Protein 6MRR (pdb70)

Secondary structure (DSSP, 8-state):
---HHHHHHHHHHHHHHHHHT---EEEEEETTEEEEEES---HHHHHHHHHHHHHHHHTT-EEEEEE-

Sequence (68 aa):
GWSTELEKHREELKKEFLKKEGITNVEIRIDNGRLEVRVEGGTEERLKRFLEELRQKLEKKGYTVDDIKIE

Structure (mmCIF, N/CA/C/O backbone):
data_6MRR
#
_entry.id   6MRR
#
_cell.length_a   24.045
_cell.length_b   43.584
_cell.length_c   29.276
_cell.angle_alpha   90.00
_cell.angle_beta   99.00
_cell.angle_gamma   90.00
#
_symmetry.space_group_name_H-M   'P 1 21 1'
#
loop_
_entity.id
_entity.type
_entity.pdbx_description
1 polymer Foldit1
2 water water
#
loop_
_atom_site.group_PDB
_atom_site.id
_atom_site.type_symbol
_atom_site.label_atom_id
_atom_site.label_alt_id
_atom_site.label_comp_id
_atom_site.label_asym_id
_atom_site.label_entity_id
_atom_site.label_seq_id
_atom_site.pdbx_PDB_ins_code
_atom_site.Cartn_x
_atom_site.Cartn_y
_atom_site.Cartn_z
_atom_site.occupancy
_atom_site.B_iso_or_equiv
_atom_site.auth_seq_id
_atom_site.auth_comp_id
_atom_site.auth_asym_id
_atom_site.auth_atom_id
_atom_site.pdbx_PDB_model_num
ATOM 1 N N . GLY A 1 1 ? -15.113 4.641 12.533 1.00 27.22 1 GLY A N 1
ATOM 2 C CA . GLY A 1 1 ? -15.455 3.353 11.854 1.00 28.17 1 GLY A CA 1
ATOM 3 C C . GLY A 1 1 ? -14.525 3.068 10.696 1.00 27.96 1 GLY A C 1
ATOM 4 O O . GLY A 1 1 ? -14.897 2.519 9.662 1.00 32.98 1 GLY A O 1
ATOM 10 N N . TRP A 1 2 ? -13.275 3.420 10.930 1.00 22.10 2 TRP A N 1
ATOM 11 C CA . TRP A 1 2 ? -12.239 3.522 9.924 1.00 17.82 2 TRP A CA 1
ATOM 12 C C . TRP A 1 2 ? -11.128 2.581 10.337 1.00 14.37 2 TRP A C 1
ATOM 13 O O . TRP A 1 2 ? -10.680 2.634 11.485 1.00 15.93 2 TRP A O 1
ATOM 34 N N . SER A 1 3 ? -10.741 1.675 9.445 1.00 13.84 3 SER A N 1
ATOM 35 C CA . SER A 1 3 ? -9.735 0.662 9.740 1.00 12.56 3 SER A CA 1
ATOM 36 C C . SER A 1 3 ? -8.423 1.057 9.074 1.00 13.48 3 SER A C 1
ATOM 37 O O . SER A 1 3 ? -8.304 0.991 7.855 1.00 11.86 3 SER A O 1
ATOM 45 N N . THR A 1 4 ? -7.432 1.448 9.871 1.00 13.28 4 THR A N 1
ATOM 46 C CA . THR A 1 4 ? -6.128 1.800 9.322 1.00 15.49 4 THR A CA 1
ATOM 47 C C . THR A 1 4 ? -5.594 0.705 8.401 1.00 12.25 4 THR A C 1
ATOM 48 O O . THR A 1 4 ? -5.143 0.977 7.279 1.00 13.31 4 THR A O 1
ATOM 59 N N . GLU A 1 5 ? -5.644 -0.548 8.854 1.00 12.22 5 GLU A N 1
ATOM 60 C CA . GLU A 1 5 ? -5.074 -1.624 8.054 1.00 12.49 5 GLU A CA 1
ATOM 61 C C . GLU A 1 5 ? -5.884 -1.859 6.782 1.00 10.43 5 GLU A C 1
ATOM 62 O O . GLU A 1 5 ? -5.323 -1.971 5.685 1.00 10.52 5 GLU A O 1
ATOM 74 N N . LEU A 1 6 ? -7.205 -1.960 6.899 1.00 10.13 6 LEU A N 1
ATOM 75 C CA . LEU A 1 6 ? -7.991 -2.219 5.697 1.00 9.72 6 LEU A CA 1
ATOM 76 C C . LEU A 1 6 ? -7.943 -1.043 4.732 1.00 9.72 6 LEU A C 1
ATOM 77 O O . LEU A 1 6 ? -8.000 -1.245 3.513 1.00 9.94 6 LEU A O 1
ATOM 93 N N . GLU A 1 7 ? -7.793 0.183 5.237 1.00 10.13 7 GLU A N 1
ATOM 94 C CA . GLU A 1 7 ? -7.623 1.317 4.337 1.00 11.17 7 GLU A CA 1
ATOM 95 C C . GLU A 1 7 ? -6.325 1.210 3.548 1.00 10.11 7 GLU A C 1
ATOM 96 O O . GLU A 1 7 ? -6.273 1.603 2.377 1.00 11.22 7 GLU A O 1
ATOM 108 N N . LYS A 1 8 ? 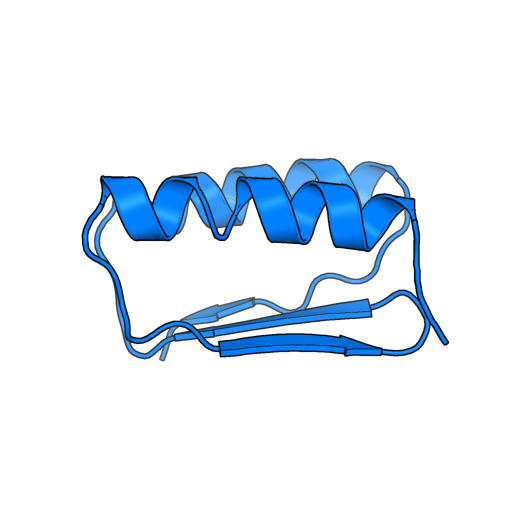-5.260 0.685 4.162 1.00 10.27 8 LYS A N 1
ATOM 109 C CA . LYS A 1 8 ? -4.025 0.475 3.411 1.00 12.10 8 LYS A CA 1
ATOM 110 C C . LYS A 1 8 ? -4.256 -0.489 2.257 1.00 10.95 8 LYS A C 1
ATOM 111 O O . LYS A 1 8 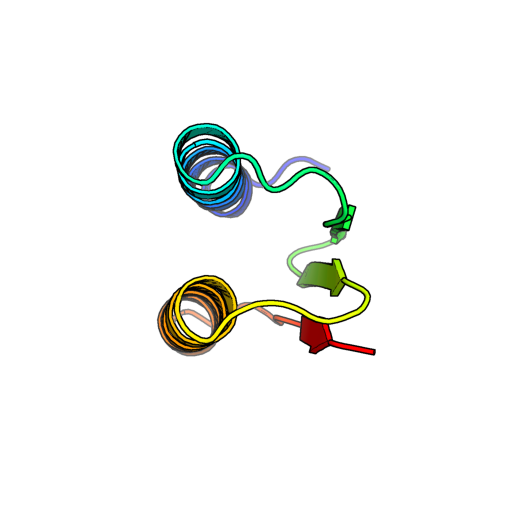? -3.814 -0.247 1.129 1.00 11.75 8 LYS A O 1
ATOM 130 N N . HIS A 1 9 ? -4.958 -1.588 2.516 1.00 10.08 9 HIS A N 1
ATOM 131 C CA . HIS A 1 9 ? -5.233 -2.549 1.457 1.00 10.07 9 HIS A CA 1
ATOM 132 C C . HIS A 1 9 ? -6.223 -2.003 0.447 1.00 8.89 9 HIS A C 1
ATOM 133 O O . HIS A 1 9 ? -6.118 -2.310 -0.740 1.00 10.04 9 HIS A O 1
ATOM 147 N N . ARG A 1 10 ? -7.177 -1.190 0.885 1.00 9.53 10 ARG A N 1
ATOM 148 C CA . ARG A 1 10 ? -8.065 -0.527 -0.059 1.00 9.72 10 ARG A CA 1
ATOM 149 C C . ARG A 1 10 ? -7.273 0.337 -1.032 1.00 9.67 10 ARG A C 1
ATOM 150 O O . ARG A 1 10 ? -7.536 0.331 -2.241 1.00 10.33 10 ARG A O 1
ATOM 171 N N . GLU A 1 11 ? -6.291 1.085 -0.528 1.00 10.01 11 GLU A N 1
ATOM 172 C CA . GLU A 1 11 ? -5.465 1.902 -1.408 1.00 11.02 11 GLU A CA 1
ATOM 173 C C . GLU A 1 11 ? -4.696 1.044 -2.401 1.00 10.10 11 GLU A C 1
ATOM 174 O O . GLU A 1 11 ? -4.583 1.398 -3.577 1.00 11.33 11 GLU A O 1
ATOM 183 N N . GLU A 1 12 ? -4.142 -0.079 -1.945 1.00 9.95 12 GLU A N 1
ATOM 184 C CA . GLU A 1 12 ? -3.396 -0.941 -2.853 1.00 11.29 12 GLU A CA 1
ATOM 185 C C . GLU A 1 12 ? -4.311 -1.534 -3.911 1.00 9.89 12 GLU A C 1
ATOM 186 O O . GLU A 1 12 ? -3.940 -1.609 -5.083 1.00 10.24 12 GLU A O 1
ATOM 198 N N . LEU A 1 13 ? -5.518 -1.938 -3.517 1.00 8.96 13 LEU A N 1
ATOM 199 C CA . LEU A 1 13 ? -6.467 -2.459 -4.490 1.00 9.48 13 LEU A CA 1
ATOM 200 C C . LEU A 1 13 ? -6.855 -1.387 -5.493 1.00 9.36 13 LEU A C 1
ATOM 201 O O . LEU A 1 13 ? -6.892 -1.646 -6.703 1.00 9.71 13 LEU A O 1
ATOM 217 N N A LYS A 1 14 ? -7.137 -0.170 -5.019 0.81 9.32 14 LYS A N 1
ATOM 218 N N B LYS A 1 14 ? -7.130 -0.168 -5.028 0.19 10.31 14 LYS A N 1
ATOM 219 C CA A LYS A 1 14 ? -7.527 0.902 -5.927 0.81 9.07 14 LYS A CA 1
ATOM 220 C CA B LYS A 1 14 ? -7.539 0.884 -5.952 0.19 12.21 14 LYS A CA 1
ATOM 221 C C A LYS A 1 14 ? -6.396 1.250 -6.885 0.81 8.75 14 LYS A C 1
ATOM 222 C C B LYS A 1 14 ? -6.400 1.314 -6.870 0.19 10.32 14 LYS A C 1
ATOM 223 O O A LYS A 1 14 ? -6.638 1.550 -8.059 0.81 9.21 14 LYS A O 1
ATOM 224 O O B LYS A 1 14 ? -6.650 1.741 -8.002 0.19 10.19 14 LYS A O 1
ATOM 261 N N . GLU A 1 15 ? -5.151 1.232 -6.404 1.00 9.32 15 GLU A N 1
ATOM 262 C CA . GLU A 1 15 ? -4.022 1.506 -7.283 1.00 10.63 15 GLU A CA 1
ATOM 263 C C . GLU A 1 15 ? -3.907 0.448 -8.373 1.00 10.10 15 GLU A C 1
ATOM 264 O O . GLU A 1 15 ? -3.651 0.780 -9.537 1.00 10.45 15 GLU A O 1
ATOM 276 N N . PHE A 1 16 ? -4.087 -0.835 -8.020 1.00 10.10 16 PHE A N 1
ATOM 277 C CA . PHE A 1 16 ? -4.098 -1.901 -9.020 1.00 10.05 16 PHE A CA 1
ATOM 278 C C . PHE A 1 16 ? -5.226 -1.690 -10.026 1.00 9.41 16 PHE A C 1
ATOM 279 O O . PHE A 1 16 ? -5.010 -1.776 -11.239 1.00 10.08 16 PHE A O 1
ATOM 296 N N . LEU A 1 17 ? -6.444 -1.411 -9.542 1.00 9.02 17 LEU A N 1
ATOM 297 C CA . LEU A 1 17 ? -7.565 -1.214 -10.455 1.00 9.03 17 LEU A CA 1
ATOM 298 C C . LEU A 1 17 ? -7.297 -0.052 -11.400 1.00 9.44 17 LEU A C 1
ATOM 299 O O . LEU A 1 17 ? -7.634 -0.111 -12.591 1.00 9.98 17 LEU A O 1
ATOM 315 N N . LYS A 1 18 ? -6.711 1.026 -10.874 1.00 9.59 18 LYS A N 1
ATOM 316 C CA . LYS A 1 18 ? -6.381 2.179 -11.705 1.00 10.00 18 LYS A CA 1
ATOM 317 C C . LYS A 1 18 ? -5.369 1.804 -12.788 1.00 10.68 18 LYS A C 1
ATOM 318 O O . LYS A 1 18 ? -5.549 2.134 -13.966 1.00 12.57 18 LYS A O 1
ATOM 337 N N . LYS A 1 19 ? -4.295 1.105 -12.410 1.00 10.68 19 LYS A N 1
ATOM 338 C CA . LYS A 1 19 ? -3.302 0.671 -13.388 1.00 12.01 19 LYS A CA 1
ATOM 339 C C . LYS A 1 19 ? -3.949 -0.183 -14.469 1.00 10.88 19 LYS A C 1
ATOM 340 O O . LYS A 1 19 ? -3.596 -0.085 -15.651 1.00 11.12 19 LYS A O 1
ATOM 359 N N . GLU A 1 20 ? -4.894 -1.039 -14.080 1.00 10.44 20 GLU A N 1
ATOM 360 C CA . GLU A 1 20 ? -5.533 -1.961 -15.007 1.00 10.52 20 GLU A CA 1
ATOM 361 C C . GLU A 1 20 ? -6.661 -1.332 -15.813 1.00 9.61 20 GLU A C 1
ATOM 362 O O . GLU A 1 20 ? -7.156 -1.972 -16.745 1.00 10.65 20 GLU A O 1
ATOM 374 N N . GLY A 1 21 ? -7.091 -0.121 -15.482 1.00 9.86 21 GLY A N 1
ATOM 375 C CA . GLY A 1 21 ? -8.251 0.462 -16.125 1.00 10.97 21 GLY A CA 1
ATOM 376 C C . GLY A 1 21 ? -9.553 -0.226 -15.794 1.00 11.00 21 GLY A C 1
ATOM 377 O O . GLY A 1 21 ? -10.461 -0.263 -16.626 1.00 13.50 21 GLY A O 1
ATOM 381 N N . ILE A 1 22 ? -9.668 -0.781 -14.596 1.00 9.58 22 ILE A N 1
ATOM 382 C CA . ILE A 1 22 ? -10.865 -1.492 -14.176 1.00 10.02 22 ILE A CA 1
ATOM 383 C C . ILE A 1 22 ? -11.707 -0.553 -13.334 1.00 10.43 22 ILE A C 1
ATOM 384 O O . ILE A 1 22 ? -11.246 -0.047 -12.305 1.00 11.36 22 ILE A O 1
ATOM 400 N N . THR A 1 23 ? -12.955 -0.348 -13.741 1.00 11.08 23 THR A N 1
ATOM 401 C CA . THR A 1 23 ? -13.808 0.635 -13.093 1.00 13.47 23 THR A CA 1
ATOM 402 C C . THR A 1 23 ? -15.118 0.051 -12.584 1.00 13.42 23 THR A C 1
ATOM 403 O O . THR A 1 23 ? -15.961 0.814 -12.103 1.00 18.54 23 THR A O 1
ATOM 414 N N . ASN A 1 24 ? -15.301 -1.272 -12.622 1.00 10.89 24 ASN A N 1
ATOM 415 C CA . ASN A 1 24 ? -16.571 -1.877 -12.233 1.00 12.21 24 ASN A CA 1
ATOM 416 C C . ASN A 1 24 ? -16.509 -2.642 -10.910 1.00 12.66 24 ASN A C 1
ATOM 417 O O . ASN A 1 24 ? -17.363 -3.495 -10.656 1.00 15.81 24 ASN A O 1
ATOM 428 N N . VAL A 1 25 ? -15.546 -2.334 -10.044 1.00 12.75 25 VAL A N 1
ATOM 429 C CA . VAL A 1 25 ? -15.400 -3.010 -8.758 1.00 12.44 25 VAL A CA 1
ATOM 430 C C . VAL A 1 25 ? -15.935 -2.111 -7.648 1.00 11.70 25 VAL A C 1
ATOM 431 O O . VAL A 1 25 ? -15.586 -0.928 -7.571 1.00 15.48 25 VAL A O 1
ATOM 444 N N . GLU A 1 26 ? -16.758 -2.673 -6.770 1.00 10.84 26 GLU A N 1
ATOM 445 C CA . GLU A 1 26 ? -17.257 -1.959 -5.603 1.00 12.34 26 GLU A CA 1
ATOM 446 C C . GLU A 1 26 ? -16.587 -2.519 -4.359 1.00 10.00 26 GLU A C 1
ATOM 447 O O . GLU A 1 26 ? -16.440 -3.737 -4.225 1.00 11.61 26 GLU A O 1
ATOM 459 N N . ILE A 1 27 ? -16.165 -1.622 -3.469 1.00 9.95 27 ILE A N 1
ATOM 460 C CA . ILE A 1 27 ? -15.423 -1.976 -2.265 1.00 9.91 27 ILE A CA 1
ATOM 461 C C . ILE A 1 27 ? -16.155 -1.378 -1.072 1.00 9.76 27 ILE A C 1
ATOM 462 O O . ILE A 1 27 ? -16.472 -0.181 -1.077 1.00 11.49 27 ILE A O 1
ATOM 478 N N . ARG A 1 28 ? -16.378 -2.183 -0.036 1.00 9.33 28 ARG A N 1
ATOM 479 C CA . ARG A 1 28 ? -16.955 -1.707 1.214 1.00 9.97 28 ARG A CA 1
ATOM 480 C C . ARG A 1 28 ? -16.124 -2.248 2.369 1.00 10.17 28 ARG A C 1
ATOM 481 O O . ARG A 1 28 ? -15.638 -3.382 2.317 1.00 11.31 28 ARG A O 1
ATOM 502 N N . ILE A 1 29 ? -15.967 -1.433 3.409 1.00 10.32 29 ILE A N 1
ATOM 503 C CA . ILE A 1 29 ? -15.316 -1.837 4.653 1.00 11.01 29 ILE A CA 1
ATOM 504 C C . ILE A 1 29 ? -16.312 -1.604 5.773 1.00 12.38 29 ILE A C 1
ATOM 505 O O . ILE A 1 29 ? -16.864 -0.507 5.887 1.00 14.43 29 ILE A O 1
ATOM 521 N N . ASP A 1 30 ? -16.551 -2.631 6.580 1.00 12.69 30 ASP A N 1
ATOM 522 C CA . ASP A 1 30 ? -17.596 -2.568 7.598 1.00 15.88 30 ASP A CA 1
ATOM 523 C C . ASP A 1 30 ? -17.173 -3.420 8.787 1.00 13.14 30 ASP A C 1
ATOM 524 O O . ASP A 1 30 ? -17.148 -4.645 8.685 1.00 13.19 30 ASP A O 1
ATOM 533 N N . ASN A 1 31 ? -16.843 -2.780 9.914 1.00 13.08 31 ASN A N 1
ATOM 534 C CA . ASN A 1 31 ? -16.558 -3.484 11.165 1.00 12.43 31 ASN A CA 1
ATOM 535 C C . ASN A 1 31 ? -15.579 -4.644 10.974 1.00 12.77 31 ASN A C 1
ATOM 536 O O . ASN A 1 31 ? -15.802 -5.764 11.436 1.00 13.76 31 ASN A O 1
ATOM 547 N N . GLY A 1 32 ? -14.464 -4.361 10.300 1.00 13.69 32 GLY A N 1
ATOM 548 C CA . GLY A 1 32 ? -13.399 -5.329 10.144 1.00 15.54 32 GLY A CA 1
ATOM 549 C C . GLY A 1 32 ? -13.570 -6.281 8.988 1.00 15.15 32 GLY A C 1
ATOM 550 O O . GLY A 1 32 ? -12.747 -7.189 8.815 1.00 16.47 32 GLY A O 1
ATOM 554 N N . ARG A 1 33 ? -14.612 -6.107 8.198 1.00 13.23 33 ARG A N 1
ATOM 555 C CA . ARG A 1 33 ? -14.870 -6.942 7.044 1.00 13.13 33 ARG A CA 1
ATOM 556 C C . ARG A 1 33 ? -14.622 -6.128 5.784 1.00 11.44 33 ARG A C 1
ATOM 557 O O . ARG A 1 33 ? -15.045 -4.971 5.688 1.00 12.43 33 ARG A O 1
ATOM 578 N N . LEU A 1 34 ? -13.921 -6.735 4.835 1.00 9.46 34 LEU A N 1
ATOM 579 C CA . LEU A 1 34 ? -13.720 -6.182 3.503 1.00 9.73 34 LEU A CA 1
ATOM 580 C C . LEU A 1 34 ? -14.640 -6.920 2.547 1.00 9.64 34 LEU A C 1
ATOM 581 O O . LEU A 1 34 ? -14.627 -8.155 2.491 1.00 11.47 34 LEU A O 1
ATOM 597 N N . GLU A 1 35 ? -15.439 -6.161 1.804 1.00 9.77 35 GLU A N 1
ATOM 598 C CA . GLU A 1 35 ? -16.342 -6.715 0.811 1.00 10.87 35 GLU A CA 1
ATOM 599 C C . GLU A 1 35 ? -15.981 -6.143 -0.547 1.00 10.66 35 GLU A C 1
ATOM 600 O O . GLU A 1 35 ? -15.862 -4.925 -0.694 1.00 12.48 35 GLU A O 1
ATOM 612 N N . VAL A 1 36 ? -15.834 -7.017 -1.536 1.00 10.53 36 VAL A N 1
ATOM 613 C CA . VAL A 1 36 ? -15.531 -6.620 -2.905 1.00 10.91 36 VAL A CA 1
ATOM 614 C C . VAL A 1 36 ? -16.543 -7.305 -3.811 1.00 11.58 36 VAL A C 1
ATOM 615 O O . VAL A 1 36 ? -16.720 -8.526 -3.736 1.00 14.19 36 VAL A O 1
ATOM 628 N N . ARG A 1 37 ? -17.223 -6.523 -4.647 1.00 11.09 37 ARG A N 1
ATOM 629 C CA . ARG A 1 37 ? -18.170 -7.079 -5.604 1.00 10.80 37 ARG A CA 1
ATOM 630 C C . ARG A 1 37 ? -17.806 -6.597 -6.999 1.00 10.36 37 ARG A C 1
ATOM 631 O O . ARG A 1 37 ? -17.604 -5.400 -7.224 1.00 11.18 37 ARG A O 1
ATOM 652 N N . VAL A 1 38 ? -17.770 -7.513 -7.955 1.00 10.04 38 VAL A N 1
ATOM 653 C CA . VAL A 1 38 ? -17.534 -7.115 -9.330 1.00 11.80 38 VAL A CA 1
ATOM 654 C C . VAL A 1 38 ? -18.266 -8.076 -10.237 1.00 11.18 38 VAL A C 1
ATOM 655 O O . VAL A 1 38 ? -18.383 -9.265 -9.953 1.00 13.75 38 VAL A O 1
ATOM 668 N N . GLU A 1 39 ? -18.767 -7.543 -11.345 1.00 14.72 39 GLU A N 1
ATOM 669 C CA . GLU A 1 39 ? -19.369 -8.381 -12.371 1.00 17.37 39 GLU A CA 1
ATOM 670 C C . GLU A 1 39 ? -18.258 -8.767 -13.326 1.00 19.57 39 GLU A C 1
ATOM 671 O O . GLU A 1 39 ? -17.930 -8.033 -14.267 1.00 24.29 39 GLU A O 1
ATOM 683 N N . GLY A 1 40 ? -17.695 -9.931 -13.085 1.00 20.32 40 GLY A N 1
ATOM 684 C CA . GLY A 1 40 ? -16.730 -10.481 -13.989 1.00 19.36 40 GLY A CA 1
ATOM 685 C C . GLY A 1 40 ? -15.430 -9.727 -13.946 1.00 17.06 40 GLY A C 1
ATOM 686 O O . GLY A 1 40 ? -15.345 -8.577 -13.499 1.00 20.04 40 GLY A O 1
ATOM 690 N N . GLY A 1 41 ? -14.398 -10.398 -14.406 1.00 16.12 41 GLY A N 1
ATOM 691 C CA . GLY A 1 41 ? -13.092 -9.792 -14.467 1.00 15.91 41 GLY A CA 1
ATOM 692 C C . GLY A 1 41 ? -12.137 -10.730 -15.157 1.00 13.50 41 GLY A C 1
ATOM 693 O O . GLY A 1 41 ? -12.441 -11.902 -15.409 1.00 16.58 41 GLY A O 1
ATOM 697 N N . THR A 1 42 ? -10.967 -10.184 -15.446 1.00 11.82 42 THR A N 1
ATOM 698 C CA . THR A 1 42 ? -9.913 -10.939 -16.082 1.00 11.77 42 THR A CA 1
ATOM 699 C C . THR A 1 42 ? -9.201 -11.812 -15.060 1.00 11.11 42 THR A C 1
ATOM 700 O O . THR A 1 42 ? -9.352 -11.668 -13.836 1.00 10.32 42 THR A O 1
ATOM 711 N N A GLU A 1 43 ? -8.395 -12.722 -15.590 0.64 10.59 43 GLU A N 1
ATOM 712 N N B GLU A 1 43 ? -8.380 -12.722 -15.585 0.36 11.45 43 GLU A N 1
ATOM 713 C CA A GLU A 1 43 ? -7.519 -13.504 -14.741 0.64 11.39 43 GLU A CA 1
ATOM 714 C CA B GLU A 1 43 ? -7.510 -13.516 -14.730 0.36 12.33 43 GLU A CA 1
ATOM 715 C C A GLU A 1 43 ? -6.628 -12.616 -13.888 0.64 9.69 43 GLU A C 1
ATOM 716 C C B GLU A 1 43 ? -6.591 -12.634 -13.896 0.36 10.66 43 GLU A C 1
ATOM 717 O O A GLU A 1 43 ? -6.320 -12.970 -12.748 0.64 9.69 43 GLU A O 1
ATOM 718 O O B GLU A 1 43 ? -6.214 -13.017 -12.783 0.36 10.46 43 GLU A O 1
ATOM 735 N N . ARG A 1 44 ? -6.205 -11.462 -14.409 1.00 10.46 44 ARG A N 1
ATOM 73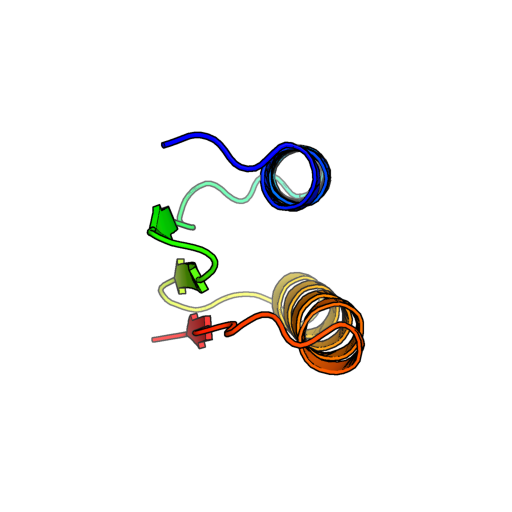6 C CA . ARG A 1 44 ? -5.339 -10.574 -13.637 1.00 8.99 44 ARG A CA 1
ATOM 737 C C . ARG A 1 44 ? -6.046 -10.077 -12.380 1.00 8.76 44 ARG A C 1
ATOM 738 O O . ARG A 1 44 ? -5.482 -10.097 -11.272 1.00 8.98 44 ARG A O 1
ATOM 759 N N . LEU A 1 45 ? -7.298 -9.643 -12.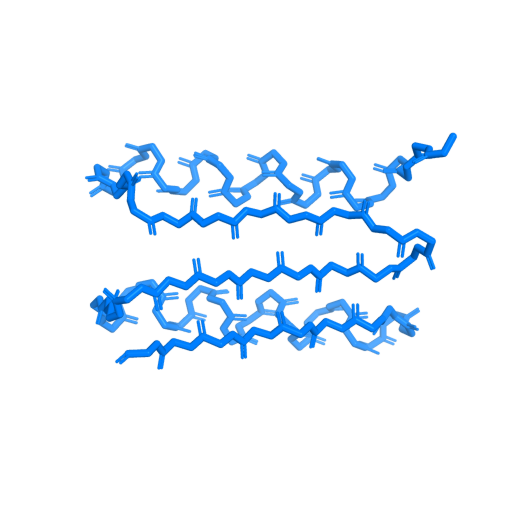523 1.00 8.03 45 LEU A N 1
ATOM 760 C CA . LEU A 1 45 ? -8.066 -9.217 -11.357 1.00 8.19 45 LEU A CA 1
ATOM 761 C C . LEU A 1 45 ? -8.321 -10.379 -10.406 1.00 7.61 45 LEU A C 1
ATOM 762 O O . LEU A 1 45 ? -8.202 -10.239 -9.186 1.00 7.97 45 LEU A O 1
ATOM 778 N N . LYS A 1 46 ? -8.704 -11.528 -10.949 1.00 8.33 46 LYS A N 1
ATOM 7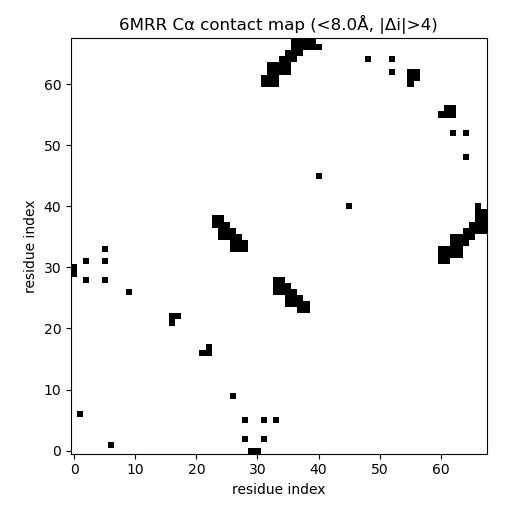79 C CA . LYS A 1 46 ? -9.037 -12.676 -10.118 1.00 8.90 46 LYS A CA 1
ATOM 780 C C . LYS A 1 46 ? -7.846 -13.100 -9.277 1.00 8.06 46 LYS A C 1
ATOM 781 O O . LYS A 1 46 ? -7.993 -13.366 -8.078 1.00 9.51 46 LYS A O 1
ATOM 800 N N . ARG A 1 47 ? -6.649 -13.146 -9.873 1.00 8.68 47 ARG A N 1
ATOM 801 C CA . ARG A 1 47 ? -5.482 -13.557 -9.098 1.00 9.59 47 ARG A CA 1
ATOM 802 C C . ARG A 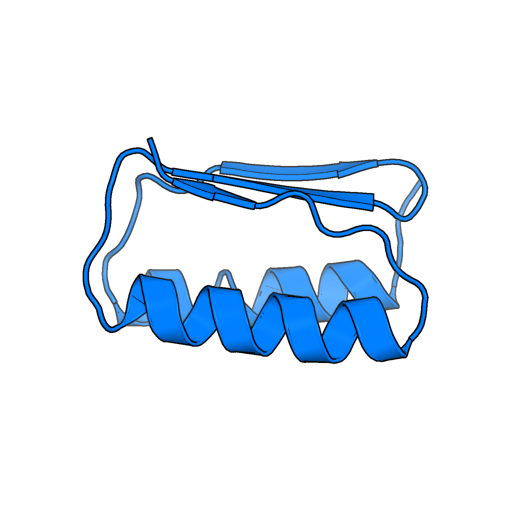1 47 ? -5.133 -12.518 -8.043 1.00 8.77 47 ARG A C 1
ATOM 803 O O . ARG A 1 47 ? -4.776 -12.872 -6.917 1.00 9.32 47 ARG A O 1
ATOM 824 N N . PHE A 1 48 ? -5.274 -11.233 -8.368 1.00 8.23 48 PHE A N 1
ATOM 825 C CA . PHE A 1 48 ? -5.007 -10.200 -7.373 1.00 8.34 48 PHE A CA 1
ATOM 826 C C . PHE A 1 48 ? -5.947 -10.345 -6.178 1.00 7.63 48 PHE A C 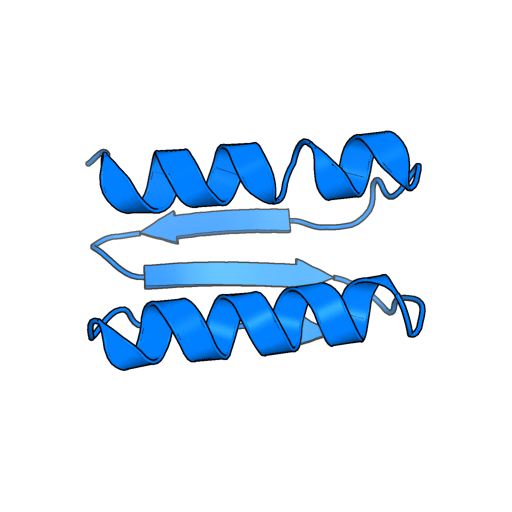1
ATOM 827 O O . PHE A 1 48 ? -5.520 -10.263 -5.018 1.00 8.14 48 PHE A O 1
ATOM 844 N N . LEU A 1 49 ? -7.233 -10.585 -6.439 1.00 7.65 49 LEU A N 1
ATOM 845 C CA . LEU A 1 49 ? -8.209 -10.695 -5.362 1.00 7.79 49 LEU A CA 1
ATOM 846 C C . LEU A 1 49 ? -8.016 -11.971 -4.552 1.00 8.06 49 LEU A C 1
ATOM 847 O O . LEU A 1 49 ? -8.189 -11.956 -3.329 1.00 8.77 49 LEU A O 1
ATOM 863 N N . GLU A 1 50 ? -7.641 -13.078 -5.203 1.00 9.10 50 GLU A N 1
ATOM 864 C CA . GLU A 1 50 ? -7.356 -14.301 -4.461 1.00 9.88 50 GLU A CA 1
ATOM 865 C C . GLU A 1 50 ? -6.204 -14.094 -3.491 1.00 9.09 50 GLU A C 1
ATOM 866 O O . GLU A 1 50 ? -6.257 -14.545 -2.341 1.00 9.84 50 GLU A O 1
ATOM 878 N N . GLU A 1 51 ? -5.146 -13.427 -3.951 1.00 9.17 51 GLU A N 1
ATOM 879 C CA . GLU A 1 51 ? -3.977 -13.177 -3.117 1.00 9.87 51 GLU A CA 1
ATOM 880 C C . GLU A 1 51 ? -4.309 -12.212 -1.986 1.00 9.30 51 GLU A C 1
ATOM 881 O O . GLU A 1 51 ? -3.883 -12.411 -0.840 1.00 10.08 51 GLU A O 1
ATOM 890 N N . LEU A 1 52 ? -5.083 -11.169 -2.282 1.00 9.23 52 LEU A N 1
ATOM 891 C CA . LEU A 1 52 ? -5.501 -10.237 -1.239 1.00 9.18 52 LEU A CA 1
ATOM 892 C C . LEU A 1 52 ? -6.310 -10.947 -0.159 1.00 8.27 52 LEU A C 1
ATOM 893 O O . LEU A 1 52 ? -6.071 -10.762 1.042 1.00 9.71 52 LEU A O 1
ATOM 909 N N . ARG A 1 53 ? -7.277 -11.766 -0.570 1.00 8.51 53 ARG A N 1
ATOM 910 C CA . ARG A 1 53 ? -8.087 -12.495 0.396 1.00 8.35 53 ARG A CA 1
ATOM 911 C C . ARG A 1 53 ? -7.225 -13.410 1.257 1.00 9.38 53 ARG A C 1
ATOM 912 O O . ARG A 1 53 ? -7.393 -13.461 2.478 1.00 9.38 53 ARG A O 1
ATOM 933 N N . GLN A 1 54 ? -6.278 -14.120 0.645 1.00 9.12 54 GLN A N 1
ATOM 934 C CA . GLN A 1 54 ? -5.447 -15.036 1.423 1.00 10.08 54 GLN A CA 1
ATOM 935 C C . GLN A 1 54 ? -4.622 -14.283 2.460 1.00 10.15 54 GLN A C 1
ATOM 936 O O . GLN A 1 54 ? -4.512 -14.709 3.621 1.00 11.32 54 GLN A O 1
ATOM 950 N N . LYS A 1 55 ? -4.045 -13.155 2.060 1.00 10.37 55 LYS A N 1
ATOM 951 C CA . LYS A 1 55 ? -3.208 -12.371 2.957 1.00 11.06 55 LYS A CA 1
ATOM 952 C C . LYS A 1 55 ? -4.010 -11.836 4.136 1.00 10.41 55 LYS A C 1
ATOM 953 O O . LYS A 1 55 ? -3.538 -11.859 5.278 1.00 12.54 55 LYS A O 1
ATOM 960 N N . LEU A 1 56 ? -5.234 -11.366 3.890 1.00 9.29 56 LEU A N 1
ATOM 961 C CA . LEU A 1 56 ? -6.035 -10.780 4.959 1.00 9.99 56 LEU A CA 1
ATOM 962 C C . LEU A 1 56 ? -6.693 -11.844 5.834 1.00 9.47 56 LEU A C 1
ATOM 963 O O . LEU A 1 56 ? -6.787 -11.672 7.055 1.00 10.40 56 LEU A O 1
ATOM 979 N N . GLU A 1 57 ? -7.155 -12.951 5.250 1.00 9.90 57 GLU A N 1
ATOM 980 C CA . GLU A 1 57 ? -7.726 -14.004 6.078 1.00 10.20 57 GLU A CA 1
ATOM 981 C C . GLU A 1 57 ? -6.690 -14.560 7.045 1.00 10.62 57 GLU A C 1
ATOM 982 O O . GLU A 1 57 ? -7.035 -14.941 8.167 1.00 12.04 57 GLU A O 1
ATOM 994 N N . LYS A 1 58 ? -5.415 -14.589 6.647 1.00 11.51 58 LYS A N 1
ATOM 995 C CA . LYS A 1 58 ? -4.371 -15.076 7.539 1.00 12.71 58 LYS A CA 1
ATOM 996 C C . LYS A 1 58 ? -4.246 -14.212 8.781 1.00 12.48 58 LYS A C 1
ATOM 997 O O . LYS A 1 58 ? -3.788 -14.689 9.822 1.00 15.45 58 LYS A O 1
ATOM 1004 N N . LYS A 1 59 ? -4.611 -12.942 8.681 1.00 10.96 59 LYS A N 1
ATOM 1005 C CA . LYS A 1 59 ? -4.587 -12.019 9.803 1.00 11.62 59 LYS A CA 1
ATOM 1006 C C . LYS A 1 59 ? -5.907 -11.982 10.559 1.00 10.66 59 LYS A C 1
ATOM 1007 O O . LYS A 1 59 ? -6.022 -11.231 11.533 1.00 11.65 59 LYS A O 1
ATOM 1017 N N . GLY A 1 60 ? -6.891 -12.779 10.155 1.00 10.82 60 GLY A N 1
ATOM 1018 C CA . GLY A 1 60 ? -8.150 -12.851 10.866 1.00 11.26 60 GLY A CA 1
ATOM 1019 C C . GLY A 1 60 ? -9.234 -11.922 10.372 1.00 11.00 60 GLY A C 1
ATOM 1020 O O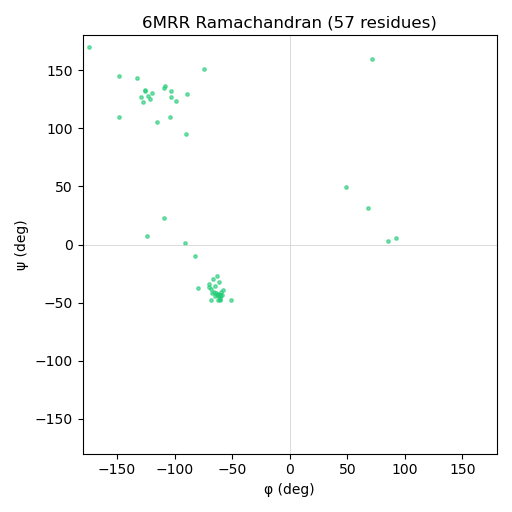 . GLY A 1 60 ? -10.311 -11.879 10.981 1.00 12.52 60 GLY A O 1
ATOM 1024 N N . TYR A 1 61 ? -9.004 -11.198 9.278 1.00 9.93 61 TYR A N 1
ATOM 1025 C CA . TYR A 1 61 ? -10.051 -10.372 8.703 1.00 10.09 61 TYR A CA 1
ATOM 1026 C C . TYR A 1 61 ? -11.067 -11.248 7.980 1.00 10.11 61 TYR A C 1
ATOM 1027 O O . TYR A 1 61 ? -10.746 -12.329 7.484 1.00 11.61 61 TYR A O 1
ATOM 1045 N N . THR A 1 62 ? -12.305 -10.775 7.928 1.00 9.89 62 THR A N 1
ATOM 1046 C CA . THR A 1 62 ? -13.312 -11.380 7.069 1.00 9.51 62 THR A CA 1
ATOM 1047 C C . THR A 1 62 ? -13.236 -10.706 5.708 1.00 8.80 62 THR A C 1
ATOM 1048 O O . THR A 1 62 ? -13.222 -9.474 5.623 1.00 9.65 62 THR A O 1
ATOM 1059 N N . VAL A 1 63 ? -13.164 -11.510 4.650 1.00 9.27 63 VAL A N 1
ATOM 1060 C CA . VAL A 1 63 ? -13.029 -10.997 3.289 1.00 10.31 63 VAL A CA 1
ATOM 1061 C C . VAL A 1 63 ? -14.076 -11.680 2.422 1.00 9.94 63 VAL A C 1
ATOM 1062 O O . VAL A 1 63 ? -14.005 -12.897 2.196 1.00 11.58 63 VAL A O 1
ATOM 1075 N N A ASP A 1 64 ? -15.046 -10.898 1.956 0.69 9.44 64 ASP A N 1
ATOM 1076 N N B ASP A 1 64 ? -15.042 -10.897 1.941 0.31 10.12 64 ASP A N 1
ATOM 1077 C CA A ASP A 1 64 ? -16.162 -11.398 1.161 0.69 9.53 64 ASP A CA 1
ATOM 1078 C CA B ASP A 1 64 ? -16.183 -11.388 1.168 0.31 11.10 64 ASP A CA 1
ATOM 1079 C C A ASP A 1 64 ? -15.976 -10.869 -0.254 0.69 10.52 64 ASP A C 1
ATOM 1080 C C B ASP A 1 64 ? -16.010 -10.875 -0.258 0.31 10.97 64 ASP A C 1
ATOM 1081 O O A ASP A 1 64 ? -16.231 -9.692 -0.528 0.69 12.66 64 ASP A O 1
ATOM 1082 O O B ASP A 1 64 ? -16.308 -9.713 -0.548 0.31 11.98 64 ASP A O 1
ATOM 1099 N N . ILE A 1 65 ? -15.534 -11.745 -1.147 1.00 10.07 65 ILE A N 1
ATOM 1100 C CA . ILE A 1 65 ? -15.314 -11.410 -2.547 1.00 11.02 65 ILE A CA 1
ATOM 1101 C C . ILE A 1 65 ? -16.369 -12.137 -3.367 1.00 11.04 65 ILE A C 1
ATOM 1102 O O . ILE A 1 65 ? -16.500 -13.357 -3.266 1.00 12.81 65 ILE A O 1
ATOM 1118 N N . LYS A 1 66 ? -17.085 -11.400 -4.207 1.00 11.22 66 LYS A N 1
ATOM 1119 C CA . LYS A 1 66 ? -18.077 -11.972 -5.106 1.00 13.55 66 LYS A CA 1
ATOM 1120 C C . LYS A 1 66 ? -17.771 -11.490 -6.511 1.00 13.35 66 LYS A C 1
ATOM 1121 O O . LYS A 1 66 ? -17.731 -10.283 -6.760 1.00 15.52 66 LYS A O 1
ATOM 1131 N N . ILE A 1 67 ? -17.565 -12.423 -7.430 1.00 14.70 67 ILE A N 1
ATOM 1132 C CA . ILE A 1 67 ? -17.355 -12.096 -8.833 1.00 15.60 67 ILE A CA 1
ATOM 1133 C C . ILE A 1 67 ? -18.538 -12.681 -9.594 1.00 19.33 67 ILE A C 1
ATOM 1134 O O . ILE A 1 67 ? -18.639 -13.904 -9.761 1.00 21.92 67 ILE A O 1
ATOM 1150 N N . GLU A 1 68 ? -19.448 -11.812 -10.016 1.00 21.29 68 GLU A N 1
ATOM 1151 C CA . GLU A 1 68 ? -20.724 -12.228 -10.578 1.00 26.16 68 GLU A CA 1
ATOM 1152 C C . GLU A 1 68 ? -20.658 -12.365 -12.090 1.00 31.18 68 GLU A C 1
ATOM 1153 O O . GLU A 1 68 ? -21.628 -12.801 -12.712 1.00 32.98 68 GLU A O 1
#

Nearest PDB structures (foldseek):
  6mrr-assembly1_A  TM=1.015E+00  e=7.969E-11  synthetic construct
  8y9b-assembly1_A  TM=7.783E-01  e=1.222E-03  synthetic construct
  8y9c-assembly1_A  TM=7.211E-01  e=1.099E-02  synthetic construct
  4qq0-assembly1_A  TM=5.443E-01  e=1.394E-01  Chlamydia trachomatis D/UW-3/CX
  3gr1-assembly2_F-5  TM=5.141E-01  e=4.181E-01  Salmonella enterica subsp. enterica serovar Typhimurium

B-factor: mean 17.03, std 7.13, range [7.61, 48.66]

Solvent-accessible surface area: 4750 Å² total; per-residue (Å²): 126,195,27,118,53,0,44,109,17,87,84,94,1,104,106,24,10,158,138,46,60,34,134,78,19,96,11,139,41,69,148,33,68,1,59,0,131,0,124,27,33,80,85,107,0,88,130,56,3,110,88,18,92,139,67,0,91,112,95,68,58,72,10,57,27,99,67,88

Radius of gyration: 11.27 Å; Cα contacts (8 Å, |Δi|>4): 72; chains: 1; bounding box: 18×19×28 Å

Foldseek 3Di:
DDDPVVVVVVVVLVVVCVVVVNDFWDWDDDPQEIEIEGADDDPVNVVVLVVVCVVSVVVVGHYHYYHD